Protein AF-A0A662D5Y1-F1 (afdb_monomer)

Solvent-accessible surface area (backbone atoms only — not comparable to full-atom values): 6352 Å² total; per-residue (Å²): 129,64,61,66,59,51,52,53,48,53,53,53,58,70,27,68,71,43,40,52,49,43,32,71,76,69,68,48,88,68,92,54,72,69,54,53,72,33,71,68,46,38,68,77,40,58,65,35,60,58,47,48,63,50,59,76,68,60,78,80,75,78,94,50,98,58,39,68,62,47,49,51,47,49,51,54,27,52,48,35,29,74,72,63,78,30,54,65,67,55,22,51,52,53,33,52,52,52,46,52,47,55,51,27,66,75,73,73,104

Mean predicted aligned error: 4.62 Å

Radius of gyration: 20.68 Å; Cα contacts (8 Å, |Δi|>4): 64; chains: 1; bounding box: 42×42×47 Å

Foldseek 3Di:
DCVVVVVVVVCVCLDPVNQLVCCQPPVDDHPDLVLLVDPVSCVRPVCSVVVSVVVVPDDDDPPDPCSVVLVVLLVVLVVCCVVVVDPPVRSVVVSVVVSVVVVCVVVVD

pLDDT: mean 94.1, std 4.85, range [62.38, 98.38]

Sequence (109 aa):
EKIPAAVKFARYHASYKIQKLSVKIAGRDASMRAIYYDPEVLKWNPHFAWLRDVLEHTRWRPATPIWPELSDIMAKYLHKAMIKELTPEEANKEMAKEARRAVKEYWGE

Nearest PDB structures (foldseek):
  1eu8-assembly1_A  TM=9.205E-01  e=9.545E-04  Thermococcus litoralis
  6dtq-assembly4_D  TM=8.923E-01  e=2.972E-03  Thermotoga maritima MSB8
  7nbz-assembly2_B  TM=8.883E-01  e=4.178E-03  Agrobacterium tumefaciens
  7ofy-assembly1_A  TM=8.924E-01  e=3.730E-03  Agrobacterium tumefaciens
  8s5b-assembly1_A  TM=9.008E-01  e=5.244E-03  Agrobacterium tumefaciens

Secondary structure (DSSP, 8-state):
--HHHHHHHHHHHTSHHHHHHHHHHH----SSGGGGG-HHHHHH-TTHHHHHHHHHH-------TTHHHHHHHHHHHHHHHHTTSS-HHHHHHHHHHHHHHHHHHHHT-

Organism: Aerophobetes bacterium (NCBI:txid2030807)

Structure (mmCIF, N/CA/C/O backbone):
data_AF-A0A662D5Y1-F1
#
_entry.id   AF-A0A662D5Y1-F1
#
loop_
_atom_site.group_PDB
_atom_site.id
_atom_site.type_symbol
_atom_site.label_atom_id
_atom_site.label_alt_id
_atom_site.label_comp_id
_atom_site.label_asym_id
_atom_site.label_entity_id
_atom_site.label_seq_id
_atom_site.pdbx_PDB_ins_code
_atom_site.Cartn_x
_atom_site.Cartn_y
_atom_site.Cartn_z
_atom_site.occupancy
_atom_site.B_iso_or_equiv
_atom_site.auth_seq_id
_atom_site.auth_comp_id
_atom_site.auth_asym_id
_atom_site.auth_atom_id
_atom_site.pdbx_PDB_model_num
ATOM 1 N N . GLU A 1 1 ? 21.046 20.853 -6.449 1.00 79.00 1 GLU A N 1
ATOM 2 C CA . GLU A 1 1 ? 21.921 20.315 -7.523 1.00 79.00 1 GLU A CA 1
ATOM 3 C C . GLU A 1 1 ? 21.612 18.877 -7.956 1.00 79.00 1 GLU A C 1
ATOM 5 O O . GLU A 1 1 ? 21.560 18.632 -9.150 1.00 79.00 1 GLU A O 1
ATOM 10 N N . LYS A 1 2 ? 21.342 17.915 -7.055 1.00 94.88 2 LYS A N 1
ATOM 11 C CA . LYS A 1 2 ? 21.116 16.500 -7.447 1.00 94.88 2 LYS A CA 1
ATOM 12 C C . LYS A 1 2 ? 19.727 16.166 -8.019 1.00 94.88 2 LYS A C 1
ATOM 14 O O . LYS A 1 2 ? 19.502 15.031 -8.433 1.00 94.88 2 LYS A O 1
ATOM 19 N N . ILE A 1 3 ? 18.805 17.128 -8.063 1.00 96.00 3 ILE A N 1
ATOM 20 C CA . ILE A 1 3 ? 17.418 16.916 -8.513 1.00 96.00 3 ILE A CA 1
ATOM 21 C C . ILE A 1 3 ? 17.351 16.304 -9.930 1.00 96.00 3 ILE A C 1
ATOM 23 O O . ILE A 1 3 ? 16.664 15.295 -10.088 1.00 96.00 3 ILE A O 1
ATOM 27 N N . PRO A 1 4 ? 18.099 16.786 -10.947 1.00 96.75 4 PRO A N 1
ATOM 28 C CA . PRO A 1 4 ? 18.050 16.192 -12.287 1.00 96.75 4 PRO A CA 1
ATOM 29 C C . PRO A 1 4 ? 18.529 14.733 -12.324 1.00 96.75 4 PRO A C 1
ATOM 31 O O . PRO A 1 4 ? 17.934 13.894 -13.002 1.00 96.75 4 PRO A O 1
ATOM 34 N N . ALA A 1 5 ? 19.574 14.404 -11.558 1.00 97.25 5 ALA A N 1
ATOM 35 C CA . ALA A 1 5 ? 20.082 13.039 -11.450 1.00 97.25 5 ALA A CA 1
ATOM 36 C C . ALA A 1 5 ? 19.073 12.114 -10.749 1.00 97.25 5 ALA A C 1
ATOM 38 O O . ALA A 1 5 ? 18.837 11.000 -11.216 1.00 97.25 5 ALA A O 1
ATOM 39 N N . ALA A 1 6 ? 18.423 12.593 -9.684 1.00 97.50 6 ALA A N 1
ATOM 40 C CA . ALA A 1 6 ? 17.369 11.859 -8.989 1.00 97.50 6 ALA A CA 1
ATOM 41 C C . ALA A 1 6 ? 16.168 11.576 -9.908 1.00 97.50 6 ALA A C 1
ATOM 43 O O . ALA A 1 6 ? 15.678 10.450 -9.954 1.00 97.50 6 ALA A O 1
ATOM 44 N N . VAL A 1 7 ? 15.743 12.556 -10.712 1.00 97.44 7 VAL A N 1
ATOM 45 C CA . VAL A 1 7 ? 14.666 12.381 -11.703 1.00 97.44 7 VAL A CA 1
ATOM 46 C C . VAL A 1 7 ? 15.059 11.355 -12.768 1.00 97.44 7 VAL A C 1
ATOM 48 O O . VAL A 1 7 ? 14.260 10.480 -13.108 1.00 97.44 7 VAL A O 1
ATOM 51 N N . LYS A 1 8 ? 16.295 11.418 -13.281 1.00 97.19 8 LYS A N 1
ATOM 52 C CA . LYS A 1 8 ? 16.808 10.435 -14.249 1.00 97.19 8 LYS A CA 1
ATOM 53 C C . LYS A 1 8 ? 16.802 9.023 -13.661 1.00 97.19 8 LYS A C 1
ATOM 55 O O . LYS A 1 8 ? 16.367 8.087 -14.330 1.00 97.19 8 LYS A O 1
ATOM 60 N N . PHE A 1 9 ? 17.234 8.879 -12.410 1.00 96.38 9 PHE A N 1
ATOM 61 C CA . PHE A 1 9 ? 17.216 7.603 -11.704 1.00 96.38 9 PHE A CA 1
ATOM 62 C C . PHE A 1 9 ? 15.789 7.080 -11.492 1.00 96.38 9 PHE A C 1
ATOM 64 O O . PHE A 1 9 ? 15.517 5.926 -11.812 1.00 96.38 9 PHE A O 1
ATOM 71 N N . ALA A 1 10 ? 14.856 7.926 -11.046 1.00 95.62 10 ALA A N 1
ATOM 72 C CA . ALA A 1 10 ? 13.458 7.541 -10.857 1.00 95.62 10 ALA A CA 1
ATOM 73 C C . ALA A 1 10 ? 12.818 7.042 -12.165 1.00 95.62 10 ALA A C 1
ATOM 75 O O . ALA A 1 10 ? 12.153 6.008 -12.176 1.00 95.62 10 ALA A O 1
ATOM 76 N N . ARG A 1 11 ? 13.082 7.720 -13.292 1.00 95.50 11 ARG A N 1
ATOM 77 C CA . ARG A 1 11 ? 12.620 7.284 -14.623 1.00 95.50 11 ARG A CA 1
ATOM 78 C C . ARG A 1 11 ? 13.224 5.947 -15.040 1.00 95.50 11 ARG A C 1
ATOM 80 O O . ARG A 1 11 ? 12.514 5.100 -15.572 1.00 95.50 11 ARG A O 1
ATOM 87 N N . TYR A 1 12 ? 14.519 5.752 -14.796 1.00 95.56 12 TYR A N 1
ATOM 88 C CA . TYR A 1 12 ? 15.186 4.483 -15.075 1.00 95.56 12 TYR A CA 1
ATOM 89 C C . TYR A 1 12 ? 14.581 3.342 -14.248 1.00 95.56 12 TYR A C 1
ATOM 91 O O . TYR A 1 12 ? 14.224 2.303 -14.803 1.00 95.56 12 TYR A O 1
ATOM 99 N N . HIS A 1 13 ? 14.392 3.560 -12.947 1.00 92.62 13 HIS A N 1
ATOM 100 C CA . HIS A 1 13 ? 13.808 2.576 -12.040 1.00 92.62 13 HIS A CA 1
ATOM 101 C C . HIS A 1 13 ? 12.353 2.236 -12.404 1.00 92.62 13 HIS A C 1
ATOM 103 O O . HIS A 1 13 ? 11.953 1.077 -12.354 1.00 92.62 13 HIS A O 1
ATOM 109 N N . ALA A 1 14 ? 11.573 3.228 -12.841 1.00 93.06 14 ALA A N 1
ATOM 110 C CA . ALA A 1 14 ? 10.197 3.037 -13.290 1.00 93.06 14 ALA A CA 1
ATOM 111 C C . ALA A 1 14 ? 10.073 2.444 -14.708 1.00 93.06 14 ALA A C 1
ATOM 113 O O . ALA A 1 14 ? 8.954 2.187 -15.154 1.00 93.06 14 ALA A O 1
ATOM 114 N N . SER A 1 15 ? 11.176 2.227 -15.432 1.00 95.44 15 SER A N 1
ATOM 115 C CA . SER A 1 15 ? 11.138 1.688 -16.795 1.00 95.44 15 SER A CA 1
ATOM 116 C C . SER A 1 15 ? 10.651 0.236 -16.836 1.00 95.44 15 SER A C 1
ATOM 118 O O . SER A 1 15 ? 10.900 -0.544 -15.917 1.00 95.44 15 SER A O 1
ATOM 120 N N . TYR A 1 16 ? 10.019 -0.153 -17.947 1.00 95.88 16 TYR A N 1
ATOM 121 C CA . TYR A 1 16 ? 9.513 -1.514 -18.162 1.00 95.88 16 TYR A CA 1
ATOM 122 C C . TYR A 1 16 ? 10.569 -2.589 -17.888 1.00 95.88 16 TYR A C 1
ATOM 124 O O . TYR A 1 16 ? 10.329 -3.542 -17.152 1.00 95.88 16 TYR A O 1
ATOM 132 N N . LYS A 1 17 ? 11.773 -2.399 -18.444 1.00 95.31 17 LYS A N 1
ATOM 133 C CA . LYS A 1 17 ? 12.895 -3.334 -18.305 1.00 95.31 17 LYS A CA 1
ATOM 134 C C . LYS A 1 17 ? 13.251 -3.574 -16.839 1.00 95.31 17 LYS A C 1
ATOM 136 O O . LYS A 1 17 ? 13.482 -4.715 -16.449 1.00 95.31 17 LYS A O 1
ATOM 141 N N . ILE A 1 18 ? 13.303 -2.508 -16.041 1.00 95.19 18 ILE A N 1
ATOM 142 C CA . ILE A 1 18 ? 13.698 -2.596 -14.635 1.00 95.19 18 ILE A CA 1
ATOM 143 C C . ILE A 1 18 ? 12.565 -3.140 -13.774 1.00 95.19 18 ILE A C 1
ATOM 145 O O . ILE A 1 18 ? 12.824 -3.998 -12.933 1.00 95.19 18 ILE A O 1
ATOM 149 N N . GLN A 1 19 ? 11.315 -2.755 -14.035 1.00 94.00 19 GLN A N 1
ATOM 150 C CA . GLN A 1 19 ? 10.174 -3.358 -13.348 1.00 94.00 19 GLN A CA 1
ATOM 151 C C . GLN A 1 19 ? 10.083 -4.865 -13.629 1.00 94.00 19 GLN A C 1
ATOM 153 O O . GLN A 1 19 ? 10.008 -5.648 -12.687 1.00 94.00 19 GLN A O 1
ATOM 158 N N . LYS A 1 20 ? 10.209 -5.295 -14.892 1.00 94.81 20 LYS A N 1
ATOM 159 C CA . LYS A 1 20 ? 10.231 -6.720 -15.269 1.00 94.81 20 LYS A CA 1
ATOM 160 C C . LYS A 1 20 ? 11.364 -7.484 -14.582 1.00 94.81 20 LYS A C 1
ATOM 162 O O . LYS A 1 20 ? 11.157 -8.590 -14.087 1.00 94.81 20 LYS A O 1
ATOM 167 N N . LEU A 1 21 ? 12.558 -6.891 -14.528 1.00 94.06 21 LEU A N 1
ATOM 168 C CA . LEU A 1 21 ? 13.703 -7.479 -13.835 1.00 94.06 21 LEU A CA 1
ATOM 169 C C . LEU A 1 21 ? 13.451 -7.612 -12.326 1.00 94.06 21 LEU A C 1
ATOM 171 O O . LEU A 1 21 ? 13.766 -8.649 -11.749 1.00 94.06 21 LEU A O 1
ATOM 175 N N . SER A 1 22 ? 12.851 -6.597 -11.701 1.00 91.88 22 SER A N 1
ATOM 176 C CA . SER A 1 22 ? 12.473 -6.621 -10.283 1.00 91.88 22 SER A CA 1
ATOM 177 C C . SER A 1 22 ? 11.476 -7.744 -9.988 1.00 91.88 22 SER A C 1
ATOM 179 O O . SER A 1 22 ? 11.687 -8.515 -9.054 1.00 91.8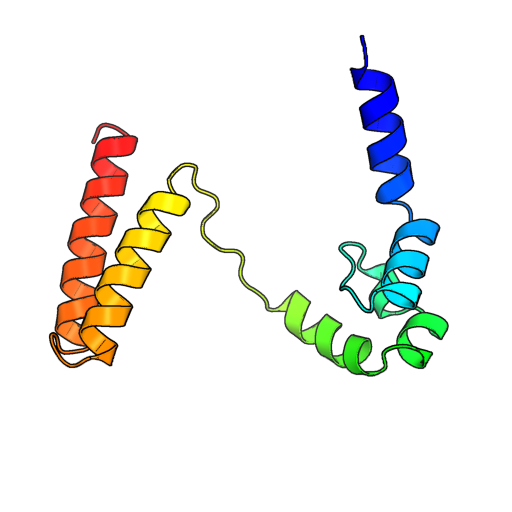8 22 SER A O 1
ATOM 181 N N . VAL A 1 23 ? 10.450 -7.910 -10.831 1.00 93.88 23 VAL A N 1
ATOM 182 C CA . VAL A 1 23 ? 9.484 -9.016 -10.718 1.00 93.88 23 VAL A CA 1
ATOM 183 C C . VAL A 1 23 ? 10.176 -10.375 -10.829 1.00 93.88 23 VAL A C 1
ATOM 185 O O . VAL A 1 23 ? 9.885 -11.283 -10.055 1.00 93.88 23 VAL A O 1
ATOM 188 N N . LYS A 1 24 ? 11.133 -10.517 -11.753 1.00 93.06 24 LYS A N 1
ATOM 189 C CA . LYS A 1 24 ? 11.893 -11.762 -11.931 1.00 93.06 24 LYS A CA 1
ATOM 190 C C . LYS A 1 24 ? 12.735 -12.128 -10.708 1.00 93.06 24 LYS A C 1
ATOM 192 O O . LYS A 1 24 ? 12.798 -13.295 -10.347 1.00 93.06 24 LYS A O 1
ATOM 197 N N . ILE A 1 25 ? 13.438 -11.152 -10.132 1.00 92.94 25 ILE A N 1
ATOM 198 C CA . ILE A 1 25 ? 14.423 -11.394 -9.066 1.00 92.94 25 ILE A CA 1
ATOM 199 C C . ILE A 1 25 ? 13.753 -11.455 -7.693 1.00 92.94 25 ILE A C 1
ATOM 201 O O . ILE A 1 25 ? 14.103 -12.301 -6.878 1.00 92.94 25 ILE A O 1
ATOM 205 N N . ALA A 1 26 ? 12.825 -10.539 -7.422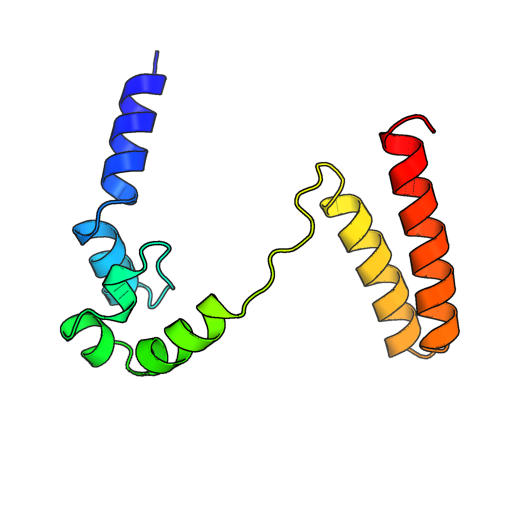 1.00 88.44 26 ALA A N 1
ATOM 206 C CA . ALA A 1 26 ? 12.251 -10.345 -6.095 1.00 88.44 26 ALA A CA 1
ATOM 207 C C . ALA A 1 26 ? 10.816 -10.872 -5.962 1.00 88.44 26 ALA A C 1
ATOM 209 O O . ALA A 1 26 ? 10.288 -10.865 -4.854 1.00 88.44 26 ALA A O 1
ATOM 210 N N . GLY A 1 27 ? 10.156 -11.251 -7.065 1.00 82.50 27 GLY A N 1
ATOM 211 C CA . GLY A 1 27 ? 8.743 -11.652 -7.054 1.00 82.50 27 GLY A CA 1
ATOM 212 C C . GLY A 1 27 ? 7.783 -10.534 -6.635 1.00 82.50 27 GLY A C 1
ATOM 213 O O . GLY A 1 27 ? 6.626 -10.804 -6.333 1.00 82.50 27 GLY A O 1
ATOM 214 N N . ARG A 1 28 ? 8.259 -9.282 -6.574 1.00 81.00 28 ARG A N 1
ATOM 215 C CA . ARG A 1 28 ? 7.446 -8.126 -6.180 1.00 81.00 28 ARG A CA 1
ATOM 216 C C . ARG A 1 28 ? 6.464 -7.761 -7.279 1.00 81.00 28 ARG A C 1
ATOM 218 O O . ARG A 1 28 ? 6.756 -7.932 -8.462 1.00 81.00 28 ARG A O 1
ATOM 225 N N . ASP A 1 29 ? 5.335 -7.211 -6.864 1.00 85.38 29 ASP A N 1
ATOM 226 C CA . ASP A 1 29 ? 4.368 -6.584 -7.744 1.00 85.38 29 ASP A CA 1
ATOM 227 C C . ASP A 1 29 ? 4.984 -5.385 -8.488 1.00 85.38 29 ASP A C 1
ATOM 229 O O . ASP A 1 29 ? 6.020 -4.822 -8.115 1.00 85.38 29 A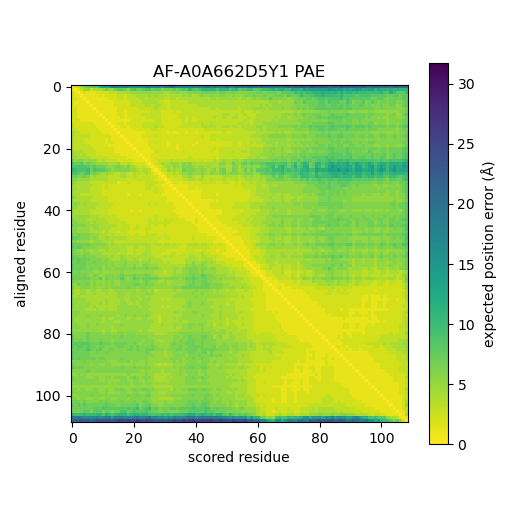SP A O 1
ATOM 233 N N . ALA A 1 30 ? 4.363 -5.025 -9.607 1.00 90.12 30 ALA A N 1
ATOM 234 C CA . ALA A 1 30 ? 4.788 -3.918 -10.451 1.00 90.12 30 ALA A CA 1
ATOM 235 C C . ALA A 1 30 ? 3.725 -2.820 -10.466 1.00 90.12 30 ALA A C 1
ATOM 237 O O . ALA A 1 30 ? 2.526 -3.095 -10.496 1.00 90.12 30 ALA A O 1
ATOM 238 N N . SER A 1 31 ? 4.155 -1.562 -10.522 1.00 89.12 31 SER A N 1
ATOM 239 C CA . SER A 1 31 ? 3.230 -0.440 -10.709 1.00 89.12 31 SER A CA 1
ATOM 240 C C . SER A 1 31 ? 2.768 -0.317 -12.163 1.00 89.12 31 SER A C 1
ATOM 242 O O . SER A 1 31 ? 1.715 0.252 -12.443 1.00 89.12 31 SER A O 1
ATOM 244 N N . MET A 1 32 ? 3.539 -0.853 -13.113 1.00 92.19 32 MET A N 1
ATOM 245 C CA . MET A 1 32 ? 3.218 -0.786 -14.534 1.00 92.19 32 MET A CA 1
ATOM 246 C C . MET A 1 32 ? 2.290 -1.926 -14.967 1.00 92.19 32 MET A C 1
ATOM 248 O O . MET A 1 32 ? 2.691 -3.087 -15.004 1.00 92.19 32 MET A O 1
ATOM 252 N N . ARG A 1 33 ? 1.075 -1.574 -15.408 1.00 92.12 33 ARG A N 1
ATOM 253 C CA . ARG A 1 33 ? 0.031 -2.526 -15.840 1.00 92.12 33 ARG A CA 1
ATOM 254 C C . ARG A 1 33 ? 0.506 -3.539 -16.887 1.00 92.12 33 ARG A C 1
ATOM 256 O O . ARG A 1 33 ? 0.139 -4.704 -16.807 1.00 92.12 33 ARG A O 1
ATOM 263 N N . ALA A 1 34 ? 1.344 -3.118 -17.836 1.00 93.88 34 ALA A N 1
ATOM 264 C CA . ALA A 1 34 ? 1.840 -3.978 -18.914 1.00 93.88 34 ALA A CA 1
ATOM 265 C C . ALA A 1 34 ? 2.613 -5.216 -1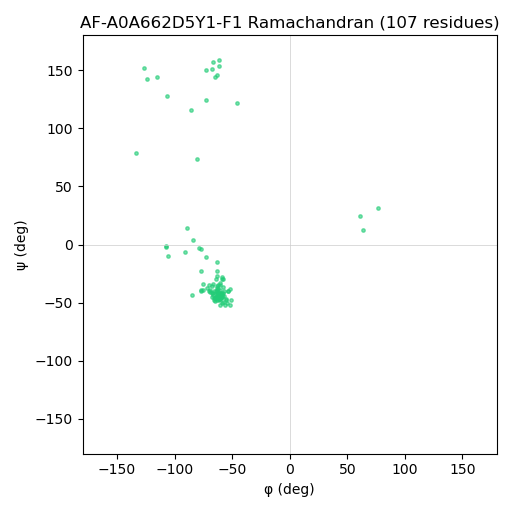8.411 1.00 93.88 34 ALA A C 1
ATOM 267 O O . ALA A 1 34 ? 2.589 -6.250 -19.069 1.00 93.88 34 ALA A O 1
ATOM 268 N N . ILE A 1 35 ? 3.244 -5.141 -17.232 1.00 94.69 35 ILE A N 1
ATOM 269 C CA . ILE A 1 35 ? 4.013 -6.248 -16.642 1.00 94.69 35 ILE A CA 1
ATOM 270 C C . ILE A 1 35 ? 3.129 -7.466 -16.354 1.00 94.69 35 ILE A C 1
ATOM 272 O O . ILE A 1 35 ? 3.566 -8.595 -16.549 1.00 94.69 35 ILE A O 1
ATOM 276 N N . TYR A 1 36 ? 1.873 -7.250 -15.962 1.00 93.94 36 TYR A N 1
ATOM 277 C CA . TYR A 1 36 ? 0.931 -8.328 -15.646 1.00 93.94 36 TYR A CA 1
ATOM 278 C C . TYR A 1 36 ? 0.423 -9.089 -16.878 1.00 93.94 36 TYR A C 1
ATOM 280 O O . TYR A 1 36 ? -0.213 -10.128 -16.734 1.00 93.94 36 TYR A O 1
ATOM 288 N N . TYR A 1 37 ? 0.695 -8.583 -18.083 1.00 94.31 37 TYR A N 1
ATOM 289 C CA . TYR A 1 37 ? 0.337 -9.223 -19.350 1.00 94.31 37 TYR A CA 1
ATOM 290 C C . TYR A 1 37 ? 1.557 -9.811 -20.072 1.00 94.31 37 TYR A C 1
ATOM 292 O O . TYR A 1 37 ? 1.408 -10.409 -21.136 1.00 94.31 37 TYR A O 1
ATOM 300 N N . ASP A 1 38 ? 2.766 -9.641 -19.526 1.00 95.19 38 ASP A N 1
ATOM 301 C CA . ASP A 1 38 ? 3.988 -10.131 -20.156 1.00 95.19 38 ASP A CA 1
ATOM 302 C C . ASP A 1 38 ? 4.081 -11.668 -20.039 1.00 95.19 38 ASP A C 1
ATOM 304 O O . ASP A 1 38 ? 4.056 -12.200 -18.924 1.00 95.19 38 ASP A O 1
ATOM 308 N N . PRO A 1 39 ? 4.231 -12.406 -21.156 1.00 95.88 39 PRO A N 1
ATOM 309 C CA . PRO A 1 39 ? 4.266 -13.868 -21.131 1.00 95.88 39 PRO A CA 1
ATOM 310 C C . PRO A 1 39 ? 5.410 -14.459 -20.300 1.00 95.88 39 PRO A C 1
ATOM 312 O O . PRO A 1 39 ? 5.244 -15.511 -19.684 1.00 95.88 39 PRO A O 1
ATOM 315 N N . GLU A 1 40 ? 6.576 -13.803 -20.254 1.00 95.25 40 GLU A N 1
ATOM 316 C CA . GLU A 1 40 ? 7.690 -14.276 -19.427 1.00 95.25 40 GLU A CA 1
ATOM 317 C C . GLU A 1 40 ? 7.400 -14.046 -17.943 1.00 95.25 40 GLU A C 1
ATOM 319 O O . GLU A 1 40 ? 7.706 -14.9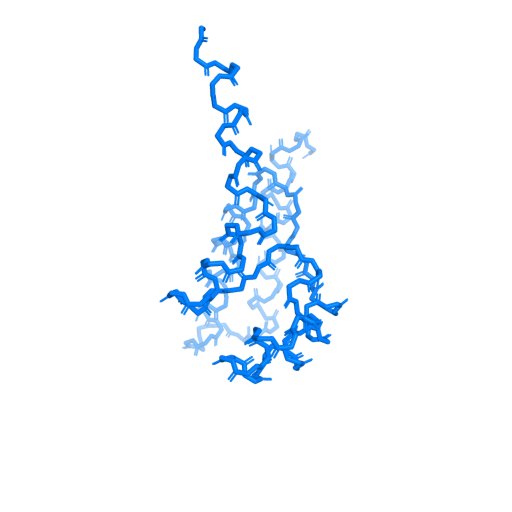05 -17.119 1.00 95.25 40 GLU A O 1
ATOM 324 N N . VAL A 1 41 ? 6.763 -12.921 -17.604 1.00 94.56 41 VAL A N 1
ATOM 325 C CA . VAL A 1 41 ? 6.344 -12.630 -16.225 1.00 94.56 41 VAL A CA 1
ATOM 326 C C . VAL A 1 41 ? 5.312 -13.641 -15.750 1.00 94.56 41 VAL A C 1
ATOM 328 O O . VAL A 1 41 ? 5.472 -14.183 -14.661 1.00 94.56 41 VAL A O 1
ATOM 331 N N . LEU A 1 42 ? 4.310 -13.956 -16.570 1.00 94.31 42 LEU A N 1
ATOM 332 C CA . LEU A 1 42 ? 3.308 -14.975 -16.250 1.00 94.31 42 LEU A CA 1
ATOM 333 C C . LEU A 1 42 ? 3.918 -16.378 -16.139 1.00 94.31 42 LEU A C 1
ATOM 335 O O . LEU A 1 42 ? 3.448 -17.191 -15.348 1.00 94.31 42 LEU A O 1
ATOM 339 N N . LYS A 1 43 ? 4.999 -16.661 -16.875 1.00 95.06 43 LYS A N 1
ATOM 340 C CA . LYS A 1 43 ? 5.754 -17.911 -16.729 1.00 95.06 43 LYS A CA 1
ATOM 341 C C . LYS A 1 43 ? 6.514 -17.980 -15.401 1.00 95.06 43 LYS A C 1
ATOM 343 O O . LYS A 1 43 ? 6.567 -19.047 -14.799 1.00 95.06 43 LYS A O 1
ATOM 348 N N . TRP A 1 44 ? 7.126 -16.879 -14.958 1.00 94.38 44 TRP A N 1
ATOM 349 C CA . TRP A 1 44 ? 7.859 -16.830 -13.683 1.00 94.38 44 TRP A CA 1
ATOM 350 C C . TRP A 1 44 ? 6.920 -16.769 -12.477 1.00 94.38 44 TRP A C 1
ATOM 352 O O . TRP A 1 44 ? 7.177 -17.412 -11.466 1.00 94.38 44 TRP A O 1
ATOM 362 N N . ASN A 1 45 ? 5.826 -16.019 -12.600 1.00 92.50 45 ASN A N 1
ATOM 363 C CA . ASN A 1 45 ? 4.867 -15.738 -11.541 1.00 92.50 45 ASN A CA 1
ATOM 364 C C . ASN A 1 45 ? 3.426 -15.925 -12.056 1.00 92.50 45 ASN A C 1
ATOM 366 O O . ASN A 1 45 ? 2.738 -14.940 -12.326 1.00 92.50 45 ASN A O 1
ATOM 370 N N . PRO A 1 46 ? 2.916 -17.167 -12.162 1.00 93.12 46 PRO A N 1
ATOM 371 C CA . PRO A 1 46 ? 1.582 -17.433 -12.720 1.00 93.12 46 PRO A CA 1
ATOM 372 C C . PRO A 1 46 ? 0.435 -16.715 -11.996 1.00 93.12 46 PRO A C 1
ATOM 374 O O . PRO A 1 46 ? -0.563 -16.339 -12.609 1.00 93.12 46 PRO A O 1
ATOM 377 N N . HIS A 1 47 ? 0.596 -16.458 -10.694 1.00 92.44 47 HIS A N 1
ATOM 378 C CA . HIS A 1 47 ? -0.377 -15.731 -9.879 1.00 92.44 47 HIS A CA 1
ATOM 379 C C . HIS A 1 47 ? -0.587 -14.273 -10.324 1.00 92.44 47 HIS A C 1
ATOM 381 O O . HIS A 1 47 ? -1.592 -13.672 -9.951 1.00 92.44 47 HIS A O 1
ATOM 387 N N . PHE A 1 48 ? 0.299 -13.704 -11.154 1.00 93.62 48 PHE A N 1
ATOM 388 C CA . PHE A 1 48 ? 0.138 -12.349 -11.690 1.00 93.62 48 PHE A CA 1
ATOM 389 C C . PHE A 1 48 ? -1.106 -12.206 -12.574 1.00 93.62 48 PHE A C 1
ATOM 391 O O . PHE A 1 48 ? -1.676 -11.118 -12.631 1.00 93.62 48 PHE A O 1
ATOM 398 N N . ALA A 1 49 ? -1.563 -13.296 -13.203 1.00 92.12 49 ALA A N 1
ATOM 399 C CA . ALA A 1 49 ? -2.807 -13.299 -13.968 1.00 92.12 49 ALA A CA 1
ATOM 400 C C . ALA A 1 49 ? -4.016 -12.961 -13.082 1.00 92.12 49 ALA A C 1
ATOM 402 O O . ALA A 1 49 ? -4.844 -12.141 -13.463 1.00 92.12 49 ALA A O 1
ATOM 403 N N . TRP A 1 50 ? -4.078 -13.547 -11.883 1.00 92.56 50 TRP A N 1
ATOM 404 C CA . TRP A 1 50 ? -5.127 -13.261 -10.902 1.00 92.56 50 TRP A CA 1
ATOM 405 C C . TRP A 1 50 ? -4.893 -11.930 -10.184 1.00 92.56 50 TRP A C 1
ATOM 407 O O . TRP A 1 50 ? -5.826 -11.155 -9.984 1.00 92.56 50 TRP A O 1
ATOM 417 N N . LEU A 1 51 ? -3.637 -11.630 -9.835 1.00 91.69 51 LEU A N 1
ATOM 418 C CA . LEU A 1 51 ? -3.272 -10.394 -9.145 1.00 91.69 51 LEU A CA 1
ATOM 419 C C . LEU A 1 51 ? -3.680 -9.154 -9.943 1.00 91.69 51 LEU A C 1
ATOM 421 O O . LEU A 1 51 ? -4.121 -8.174 -9.353 1.00 91.69 51 LEU A O 1
ATOM 425 N N . ARG A 1 52 ? -3.586 -9.200 -11.275 1.00 88.69 52 ARG A N 1
ATOM 426 C CA . ARG A 1 52 ? -4.098 -8.140 -12.146 1.00 88.69 52 ARG A CA 1
ATOM 427 C C . ARG A 1 52 ? -5.558 -7.805 -11.838 1.00 88.69 52 ARG A C 1
ATOM 429 O O . ARG A 1 52 ? -5.879 -6.641 -11.619 1.00 88.69 52 ARG A O 1
ATOM 436 N N . ASP A 1 53 ? -6.414 -8.820 -11.810 1.00 90.81 53 ASP A N 1
ATOM 437 C CA . ASP A 1 53 ? -7.851 -8.640 -11.617 1.00 90.81 53 ASP A CA 1
ATOM 438 C C . ASP A 1 53 ? -8.138 -8.135 -10.193 1.00 90.81 53 ASP A C 1
ATOM 440 O O . ASP A 1 53 ? -8.993 -7.273 -9.997 1.00 90.81 53 ASP A O 1
ATOM 444 N N . VAL A 1 54 ? -7.368 -8.591 -9.197 1.00 91.75 54 VAL A N 1
ATOM 445 C CA . VAL A 1 54 ? -7.433 -8.067 -7.823 1.00 91.75 54 VAL A CA 1
ATOM 446 C C . VAL A 1 54 ? -7.086 -6.583 -7.789 1.00 91.75 54 VAL A C 1
ATOM 448 O O . VAL A 1 54 ? -7.857 -5.791 -7.250 1.00 91.75 54 VAL A O 1
ATOM 451 N N . LEU A 1 55 ? -5.950 -6.196 -8.378 1.00 89.81 55 LEU A N 1
ATOM 452 C CA . LEU A 1 55 ? -5.442 -4.824 -8.354 1.00 89.81 55 LEU A CA 1
ATOM 453 C C . LEU A 1 55 ? -6.415 -3.832 -8.996 1.00 89.81 55 LEU A C 1
ATOM 455 O O . LEU A 1 55 ? -6.566 -2.726 -8.480 1.00 89.81 55 LEU A O 1
ATOM 459 N N . GLU A 1 56 ? -7.137 -4.235 -10.043 1.00 88.81 56 GLU A N 1
ATOM 460 C CA . GLU A 1 56 ? -8.170 -3.410 -10.687 1.00 88.81 56 GLU A CA 1
ATOM 461 C C . GLU A 1 56 ? -9.358 -3.078 -9.770 1.00 88.81 56 GLU A C 1
ATOM 463 O O . GLU A 1 56 ? -10.015 -2.055 -9.964 1.00 88.81 56 GLU A O 1
ATOM 468 N N . HIS A 1 57 ? -9.595 -3.888 -8.737 1.00 91.69 57 HIS A N 1
ATOM 469 C CA . HIS A 1 57 ? -10.678 -3.698 -7.769 1.00 91.69 57 HIS A CA 1
ATOM 470 C C . HIS A 1 57 ? -10.188 -3.227 -6.393 1.00 91.69 57 HIS A C 1
ATOM 472 O O . HIS A 1 57 ? -10.998 -3.000 -5.488 1.00 91.69 57 HIS A O 1
ATOM 478 N N . THR A 1 58 ? -8.873 -3.068 -6.206 1.00 91.19 58 THR A N 1
ATOM 479 C CA . THR A 1 58 ? -8.329 -2.572 -4.938 1.00 91.19 58 THR A CA 1
AT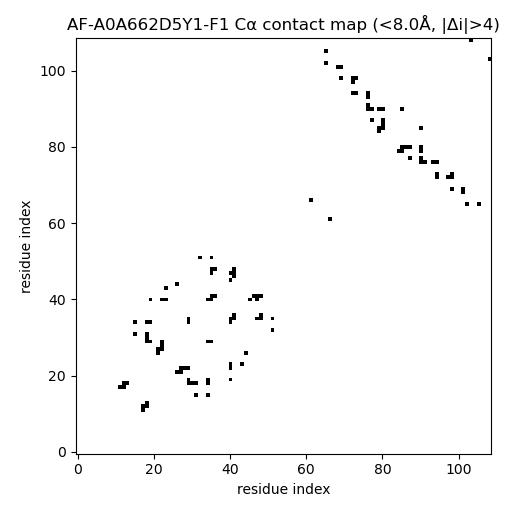OM 480 C C . THR A 1 58 ? -8.764 -1.135 -4.670 1.00 91.19 58 THR A C 1
ATOM 482 O O . THR A 1 58 ? -8.864 -0.299 -5.569 1.00 91.19 58 THR A O 1
ATOM 485 N N . ARG A 1 59 ? -9.005 -0.825 -3.394 1.00 92.31 59 ARG A N 1
ATOM 486 C CA . ARG A 1 59 ? -9.217 0.550 -2.945 1.00 92.31 59 ARG A CA 1
ATOM 487 C C . ARG A 1 59 ? -7.999 1.043 -2.193 1.00 92.31 59 ARG A C 1
ATOM 489 O O . ARG A 1 59 ? -7.543 0.417 -1.238 1.00 92.31 59 ARG A O 1
ATOM 496 N N . TRP A 1 60 ? -7.513 2.199 -2.619 1.00 89.31 60 TRP A N 1
ATOM 497 C CA . TRP A 1 60 ? -6.506 2.944 -1.885 1.00 89.31 60 TRP A CA 1
ATOM 498 C C . TRP A 1 60 ? -7.064 3.363 -0.528 1.00 89.31 60 TRP A C 1
ATOM 500 O O . TRP A 1 60 ? -8.250 3.673 -0.386 1.00 89.31 60 TRP A O 1
ATOM 510 N N . ARG A 1 61 ? -6.185 3.396 0.470 1.00 92.69 61 ARG A N 1
ATOM 511 C CA . ARG A 1 61 ? -6.483 4.053 1.743 1.00 92.69 61 ARG A CA 1
ATOM 512 C C . ARG A 1 61 ? -6.740 5.550 1.492 1.00 92.69 61 ARG A C 1
ATOM 514 O O . ARG A 1 61 ? -6.201 6.086 0.521 1.00 92.69 61 ARG A O 1
ATOM 521 N N . PRO A 1 62 ? -7.529 6.229 2.342 1.00 91.12 62 PRO A N 1
ATOM 522 C CA . PRO A 1 62 ? -7.717 7.674 2.276 1.00 91.12 62 PRO A CA 1
ATOM 523 C C . PRO A 1 62 ? -6.394 8.432 2.104 1.00 91.12 62 PRO A C 1
ATOM 525 O O . PRO A 1 62 ? -5.489 8.323 2.931 1.00 91.12 62 PRO A O 1
ATOM 528 N N . ALA A 1 63 ? -6.284 9.208 1.025 1.00 92.00 63 ALA A N 1
ATOM 529 C CA . ALA A 1 63 ? -5.107 10.017 0.720 1.00 92.00 63 ALA A CA 1
ATOM 530 C C . ALA A 1 63 ? -5.134 11.317 1.539 1.00 92.00 63 ALA A C 1
ATOM 532 O O . ALA A 1 63 ? -5.442 12.386 1.019 1.00 92.00 63 ALA A O 1
ATOM 533 N N . THR A 1 64 ? -4.865 11.207 2.840 1.00 93.12 64 THR A N 1
ATOM 534 C CA . THR A 1 64 ? -4.879 12.328 3.788 1.00 93.12 64 THR A CA 1
ATOM 535 C C . THR A 1 64 ? -3.541 12.452 4.527 1.00 93.12 64 THR A C 1
ATOM 537 O O . THR A 1 64 ? -2.948 11.421 4.860 1.00 93.12 64 THR A O 1
ATOM 540 N N . PRO A 1 65 ? -3.049 13.677 4.812 1.00 94.75 65 PRO A N 1
ATOM 541 C CA . PRO A 1 65 ? -1.809 13.879 5.567 1.00 94.75 65 PRO A CA 1
ATOM 542 C C . PRO A 1 65 ? -1.832 13.250 6.965 1.00 94.75 65 PRO A C 1
ATOM 544 O O . PRO A 1 65 ? -0.798 12.805 7.451 1.00 94.75 65 PRO A O 1
ATOM 547 N N . ILE A 1 66 ? -3.017 13.158 7.577 1.00 96.06 66 ILE A N 1
ATOM 548 C CA . ILE A 1 66 ? -3.225 12.539 8.896 1.00 96.06 66 ILE A CA 1
ATOM 549 C C . ILE A 1 66 ? -3.522 11.040 8.822 1.00 96.06 66 ILE A C 1
ATOM 551 O O . ILE A 1 66 ? -3.973 10.448 9.797 1.00 96.06 66 ILE A O 1
ATOM 555 N N . TRP A 1 67 ? -3.293 10.389 7.674 1.00 95.44 67 TRP A N 1
ATOM 556 C CA . TRP A 1 67 ? -3.530 8.950 7.552 1.00 95.44 67 TRP A CA 1
ATOM 557 C C . TRP A 1 67 ? -2.800 8.120 8.624 1.00 95.44 67 TRP A C 1
ATOM 559 O O . TRP A 1 67 ? -3.425 7.191 9.134 1.00 95.44 67 TRP A O 1
ATOM 569 N N . PRO A 1 68 ? -1.540 8.425 9.012 1.00 95.19 68 PRO A N 1
ATOM 570 C CA . PRO A 1 68 ? -0.884 7.716 10.110 1.00 95.19 68 PRO A CA 1
ATOM 571 C C . PRO A 1 68 ? -1.691 7.763 11.414 1.00 95.19 68 PRO A C 1
ATOM 573 O O . PRO A 1 68 ? -1.975 6.717 11.987 1.00 95.19 68 PRO A O 1
ATOM 576 N N . GLU A 1 69 ? -2.163 8.946 11.812 1.00 96.44 69 GLU A N 1
ATOM 577 C CA . GLU A 1 69 ? -2.968 9.126 13.024 1.00 96.44 69 GLU A CA 1
ATOM 578 C C . GLU A 1 69 ? -4.315 8.396 12.931 1.00 96.44 69 GLU A C 1
ATOM 580 O O . GLU A 1 69 ? -4.705 7.666 13.841 1.00 96.44 69 GLU A O 1
ATOM 585 N N . LEU A 1 70 ? -5.009 8.513 11.794 1.00 97.06 70 LEU A N 1
ATOM 586 C CA . LEU A 1 70 ? -6.262 7.789 11.567 1.00 97.06 70 LEU A CA 1
ATOM 587 C C . LEU A 1 70 ? -6.062 6.269 11.618 1.00 97.06 70 LEU A C 1
ATOM 589 O O . LEU A 1 70 ? -6.900 5.556 12.170 1.00 97.06 70 LEU A O 1
ATOM 593 N N . SER A 1 71 ? -4.953 5.770 11.070 1.00 96.75 71 SER A N 1
ATOM 594 C CA . SER A 1 71 ? -4.595 4.352 11.101 1.00 96.75 71 SER A CA 1
ATOM 595 C C . SER A 1 71 ? -4.355 3.862 12.530 1.00 96.75 71 SER A C 1
ATOM 597 O O . SER A 1 71 ? -4.793 2.761 12.867 1.00 96.75 71 SER A O 1
ATOM 599 N N . ASP A 1 72 ? -3.713 4.667 13.375 1.00 97.88 72 ASP A N 1
ATOM 600 C CA . ASP A 1 72 ? -3.467 4.326 14.779 1.00 97.88 72 ASP A CA 1
ATOM 601 C C . ASP A 1 72 ? -4.774 4.280 15.582 1.00 97.88 72 ASP A C 1
ATOM 603 O O . ASP A 1 72 ? -5.012 3.329 16.334 1.00 97.88 72 ASP A O 1
ATOM 607 N N . ILE A 1 73 ? -5.675 5.243 15.354 1.00 98.06 73 ILE A N 1
ATOM 608 C CA . ILE A 1 73 ? -7.023 5.248 15.941 1.00 98.06 73 ILE A CA 1
ATOM 609 C C . ILE A 1 73 ? -7.770 3.970 15.537 1.00 98.06 73 ILE A C 1
ATOM 611 O O . ILE A 1 73 ? -8.300 3.259 16.394 1.00 98.06 73 ILE A O 1
ATOM 615 N N . MET A 1 74 ? -7.782 3.634 14.243 1.00 97.12 74 MET A N 1
ATOM 616 C CA . MET A 1 74 ? -8.434 2.420 13.746 1.00 97.12 74 MET A CA 1
ATOM 617 C C . MET A 1 74 ? -7.843 1.149 14.368 1.00 97.12 74 MET A C 1
ATOM 619 O O . MET A 1 74 ? -8.591 0.284 14.826 1.00 97.12 74 MET A O 1
ATOM 623 N N . ALA A 1 75 ? -6.513 1.041 14.429 1.00 97.56 75 ALA A N 1
ATOM 624 C CA . ALA A 1 75 ? -5.828 -0.112 15.005 1.00 97.56 75 ALA A CA 1
ATOM 625 C C . ALA A 1 75 ? -6.148 -0.285 16.498 1.00 97.56 75 ALA A C 1
ATOM 627 O O . ALA A 1 75 ? -6.422 -1.406 16.936 1.00 97.56 75 ALA A O 1
ATOM 628 N N . LYS A 1 76 ? -6.188 0.814 17.267 1.00 98.31 76 LYS A N 1
ATOM 629 C CA . LYS A 1 76 ? -6.542 0.813 18.696 1.00 98.31 76 LYS A CA 1
ATOM 630 C C . LYS A 1 76 ? -7.911 0.181 18.933 1.00 98.31 76 LYS A C 1
ATOM 632 O O . LYS A 1 76 ? -8.044 -0.723 19.756 1.00 98.31 76 LYS A O 1
ATOM 637 N N . TYR A 1 77 ? -8.933 0.647 18.220 1.00 98.38 77 TYR A N 1
ATOM 638 C CA . TYR A 1 77 ? -10.303 0.171 18.427 1.00 98.38 77 TYR A CA 1
ATOM 639 C C . TYR A 1 77 ? -10.547 -1.216 17.838 1.00 98.38 77 TYR A C 1
ATOM 641 O O . TYR A 1 77 ? -11.251 -2.016 18.456 1.00 98.38 77 TYR A O 1
ATOM 649 N N . LEU A 1 78 ? -9.902 -1.549 16.716 1.00 98.00 78 LEU A N 1
ATOM 650 C CA . LEU A 1 78 ? -9.899 -2.914 16.196 1.00 98.00 78 LEU A CA 1
ATOM 651 C C . LEU A 1 78 ? -9.319 -3.887 17.230 1.00 98.00 78 LEU A C 1
ATOM 653 O O . LEU A 1 78 ? -9.910 -4.934 17.483 1.00 98.00 78 LEU A O 1
ATOM 657 N N . HIS A 1 79 ? -8.204 -3.530 17.873 1.00 98.38 79 HIS A N 1
ATOM 658 C CA . HIS A 1 79 ? -7.608 -4.352 18.923 1.00 98.38 79 HIS A CA 1
ATOM 659 C C . HIS A 1 79 ? -8.555 -4.550 20.111 1.00 98.38 79 HIS A C 1
ATOM 661 O O . HIS A 1 79 ? -8.768 -5.690 20.518 1.00 98.38 79 HIS A O 1
ATOM 667 N N . LYS A 1 80 ? -9.189 -3.477 20.606 1.00 98.25 80 LYS A N 1
ATOM 668 C CA . LYS A 1 80 ? -10.180 -3.545 21.697 1.00 98.25 80 LYS A CA 1
ATOM 669 C C . LYS A 1 80 ? -11.354 -4.475 21.381 1.00 98.25 80 LYS A C 1
ATOM 671 O O . LYS A 1 80 ? -11.772 -5.237 22.250 1.00 98.25 80 LYS A O 1
ATOM 676 N N . ALA A 1 81 ? -11.842 -4.459 20.139 1.00 98.38 81 ALA A N 1
ATOM 677 C CA . ALA A 1 81 ? -12.872 -5.393 19.687 1.00 98.38 81 ALA A CA 1
ATOM 678 C C . ALA A 1 81 ? -12.360 -6.844 19.633 1.00 98.38 81 ALA A C 1
ATOM 680 O O . ALA A 1 81 ? -13.034 -7.759 20.102 1.00 98.38 81 ALA A O 1
ATOM 681 N N . MET A 1 82 ? -11.147 -7.067 19.109 1.00 98.06 82 MET A N 1
ATOM 682 C CA . MET A 1 82 ? -10.553 -8.409 19.003 1.00 98.06 82 MET A CA 1
ATOM 683 C C . MET A 1 82 ? -10.331 -9.070 20.368 1.00 98.06 82 MET A C 1
ATOM 685 O O . MET A 1 82 ? -10.561 -10.270 20.508 1.00 98.06 82 MET A O 1
ATOM 689 N N . ILE A 1 83 ? -9.919 -8.297 21.378 1.00 98.31 83 ILE A N 1
ATOM 690 C CA . ILE A 1 83 ? -9.731 -8.799 22.749 1.00 98.31 83 ILE A CA 1
ATOM 691 C C . ILE A 1 83 ? -11.028 -8.810 23.572 1.00 98.31 83 ILE A C 1
ATOM 693 O O . ILE A 1 83 ? -10.993 -9.163 24.748 1.00 98.31 83 ILE A O 1
ATOM 697 N N . LYS A 1 84 ? -12.167 -8.458 22.957 1.00 97.62 84 LYS A N 1
ATOM 698 C CA . LYS A 1 84 ? -13.502 -8.403 23.578 1.00 97.62 84 LYS A CA 1
ATOM 699 C C . LYS A 1 84 ? -13.617 -7.410 24.741 1.00 97.62 84 LYS A C 1
ATOM 701 O O . LYS A 1 84 ? -14.480 -7.571 25.596 1.00 97.62 84 LYS A O 1
ATOM 706 N N . GLU A 1 85 ? -12.764 -6.386 24.769 1.00 98.12 85 GLU A N 1
ATOM 707 C CA . GLU A 1 85 ? -12.907 -5.258 25.700 1.00 98.12 85 GLU A CA 1
ATOM 708 C C . GLU A 1 85 ? -14.119 -4.394 25.316 1.00 98.12 85 GLU A C 1
ATOM 710 O O . GLU A 1 85 ? -14.816 -3.880 26.184 1.00 98.12 85 GLU A O 1
ATOM 715 N N . LEU A 1 86 ? -14.378 -4.267 24.011 1.00 97.31 86 LEU A N 1
ATOM 716 C CA . LEU A 1 86 ? -15.551 -3.609 23.437 1.00 97.31 86 LEU A CA 1
ATOM 717 C C . LEU A 1 86 ? -16.252 -4.560 22.465 1.00 97.31 86 LEU A C 1
ATOM 719 O O . LEU A 1 86 ? -15.603 -5.389 21.822 1.00 97.31 86 LEU A O 1
ATOM 723 N N . THR A 1 87 ? -17.564 -4.409 22.297 1.00 98.25 87 THR A N 1
ATOM 724 C CA . THR A 1 87 ? -18.264 -5.017 21.154 1.00 98.25 87 THR A CA 1
ATOM 725 C C . THR A 1 87 ? -17.811 -4.372 19.834 1.00 98.25 87 THR A C 1
ATOM 727 O O . THR A 1 87 ? -17.330 -3.232 19.838 1.00 98.25 87 THR A O 1
ATOM 730 N N . PRO A 1 88 ? -17.952 -5.054 18.679 1.00 97.88 88 PRO A N 1
ATOM 731 C CA . PRO A 1 88 ? -17.659 -4.455 17.376 1.00 97.88 88 PRO A CA 1
ATOM 732 C C . PRO A 1 88 ? -18.399 -3.129 17.141 1.00 97.88 88 PRO A C 1
ATOM 734 O O . PRO A 1 88 ? -17.816 -2.174 16.623 1.00 97.88 88 PRO A O 1
ATOM 737 N N . GLU A 1 89 ? -19.659 -3.040 17.565 1.00 98.00 89 GLU A N 1
ATOM 738 C CA . GLU A 1 89 ? -20.490 -1.844 17.448 1.00 98.00 89 GLU A CA 1
ATOM 739 C C . GLU A 1 89 ? -19.959 -0.686 18.303 1.00 98.00 89 GLU A C 1
ATOM 741 O O . GLU A 1 89 ? -19.833 0.440 17.810 1.00 98.00 89 GLU A O 1
ATOM 746 N N . GLU A 1 90 ? -19.605 -0.949 19.565 1.00 98.12 90 GLU A N 1
ATOM 747 C CA . GLU A 1 90 ? -19.025 0.053 20.469 1.00 98.12 90 GLU A CA 1
ATOM 748 C C . GLU A 1 90 ? -17.657 0.526 19.977 1.00 98.12 90 GLU A C 1
ATOM 750 O O . GLU A 1 90 ? -17.410 1.732 19.900 1.00 98.12 90 GLU A O 1
ATOM 755 N N . ALA A 1 91 ? -16.788 -0.407 19.580 1.00 98.19 91 ALA A N 1
ATOM 756 C CA . ALA A 1 91 ? -15.472 -0.092 19.043 1.00 98.19 91 ALA A CA 1
ATOM 757 C C . ALA A 1 91 ? -15.578 0.790 17.795 1.00 98.19 91 ALA A C 1
ATOM 759 O O . ALA A 1 91 ? -14.880 1.798 17.698 1.00 98.19 91 ALA A O 1
ATOM 760 N N . ASN A 1 92 ? -16.486 0.469 16.870 1.00 97.88 92 ASN A N 1
ATOM 761 C CA . ASN A 1 92 ? -16.703 1.271 15.670 1.00 97.88 92 ASN A CA 1
ATOM 762 C C . ASN A 1 92 ? -17.256 2.669 15.998 1.00 97.88 92 ASN A C 1
ATOM 764 O O . ASN A 1 92 ? -16.830 3.663 15.405 1.00 97.88 92 ASN A O 1
ATOM 768 N N . LYS A 1 93 ? -18.181 2.774 16.961 1.00 98.25 93 LYS A N 1
ATOM 769 C CA . LYS A 1 93 ? -18.752 4.058 17.389 1.00 98.25 93 LYS A CA 1
ATOM 770 C C . LYS A 1 93 ? -17.689 4.974 18.000 1.00 98.25 93 LYS A C 1
ATOM 772 O O . LYS A 1 93 ? -17.604 6.143 17.612 1.00 98.25 93 LYS A O 1
ATOM 777 N N . GLU A 1 94 ? -16.874 4.449 18.912 1.00 98.25 94 GLU A N 1
ATOM 778 C CA . GLU A 1 94 ? -15.814 5.216 19.571 1.00 98.25 94 GLU A CA 1
ATOM 779 C C . GLU A 1 94 ? -14.666 5.547 18.607 1.00 98.25 94 GLU A C 1
ATOM 781 O O . GLU A 1 94 ? -14.222 6.695 18.562 1.00 98.25 94 GLU A O 1
ATOM 786 N N . MET A 1 95 ? -14.278 4.608 17.737 1.00 98.12 95 MET A N 1
ATOM 787 C CA . MET A 1 95 ? -13.335 4.857 16.641 1.00 98.12 95 MET A CA 1
ATOM 788 C C . MET A 1 95 ? -13.792 6.012 15.757 1.00 98.12 95 MET A C 1
ATOM 790 O O . MET A 1 95 ? -13.027 6.937 15.497 1.00 98.12 95 MET A O 1
ATOM 794 N N . ALA A 1 96 ? -15.049 5.992 15.310 1.00 97.56 96 ALA A N 1
ATOM 795 C CA . ALA A 1 96 ? -15.575 7.024 14.429 1.00 97.56 96 ALA A CA 1
ATOM 796 C C . ALA A 1 96 ? -15.663 8.391 15.126 1.00 97.56 96 ALA A C 1
ATOM 798 O O . ALA A 1 96 ? -15.484 9.425 14.484 1.00 97.56 96 ALA A O 1
ATOM 799 N N . LYS A 1 97 ? -15.944 8.421 16.433 1.00 98.06 97 LYS A N 1
ATOM 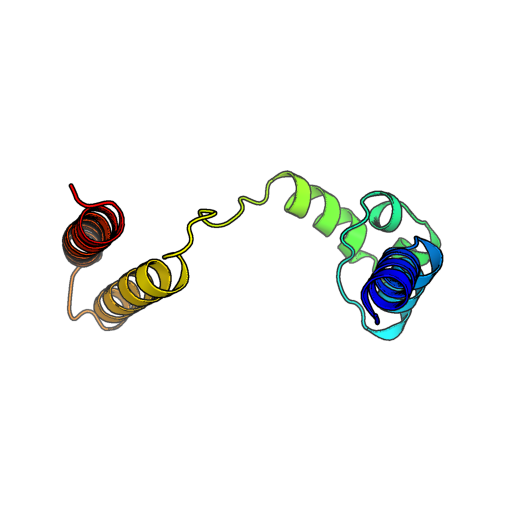800 C CA . LYS A 1 97 ? -15.930 9.647 17.242 1.00 98.06 97 LYS A CA 1
ATOM 801 C C . LYS A 1 97 ? -14.521 10.238 17.334 1.00 98.06 97 LYS A C 1
ATOM 803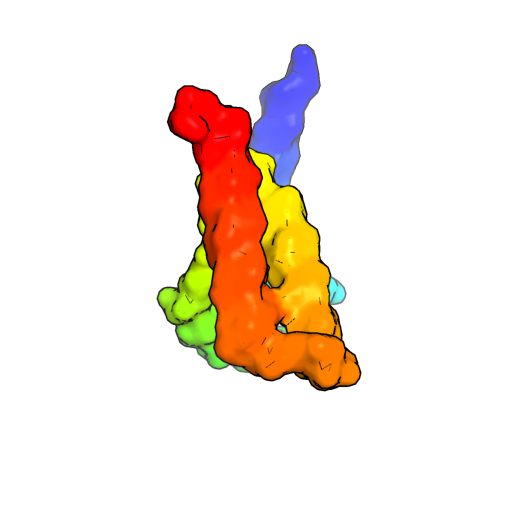 O O . LYS A 1 97 ? -14.359 11.427 17.072 1.00 98.06 97 LYS A O 1
ATOM 808 N N . GLU A 1 98 ? -13.523 9.420 17.661 1.00 98.06 98 GLU A N 1
ATOM 809 C CA . GLU A 1 98 ? -12.129 9.860 17.788 1.00 98.06 98 GLU A CA 1
ATOM 810 C C . GLU A 1 98 ? -11.531 10.275 16.440 1.00 98.06 98 GLU A C 1
ATOM 812 O O . GLU A 1 98 ? -10.966 11.361 16.338 1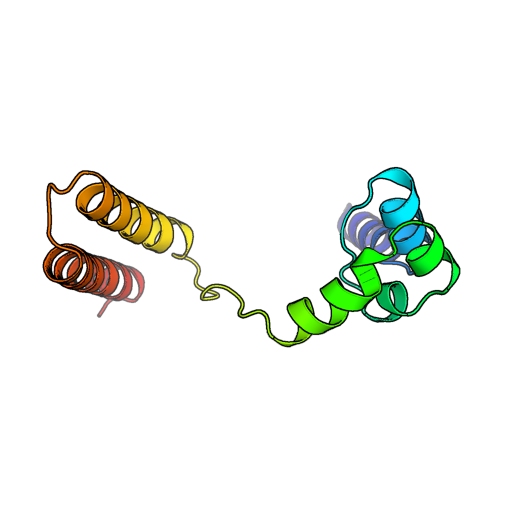.00 98.06 98 GLU A O 1
ATOM 817 N N . ALA A 1 99 ? -11.752 9.489 15.383 1.00 97.00 99 ALA A N 1
ATOM 818 C CA . ALA A 1 99 ? -11.302 9.817 14.032 1.00 97.00 99 ALA A CA 1
ATOM 819 C C . ALA A 1 99 ? -11.904 11.139 13.529 1.00 97.00 99 ALA A C 1
ATOM 821 O O . ALA A 1 99 ? -11.193 11.966 12.965 1.00 97.00 99 ALA A O 1
ATOM 822 N N . ARG A 1 100 ? -13.203 11.386 13.766 1.00 96.19 100 ARG A N 1
ATOM 823 C CA . ARG A 1 100 ? -13.839 12.667 13.404 1.00 96.19 100 ARG A CA 1
ATOM 824 C C . ARG A 1 100 ? -13.247 13.850 14.160 1.00 96.19 100 ARG A C 1
ATOM 826 O O . ARG A 1 100 ? -13.150 14.927 13.585 1.00 96.19 100 ARG A O 1
ATOM 833 N N . ARG A 1 101 ? -12.871 13.664 15.426 1.00 97.00 101 ARG A N 1
ATOM 834 C CA . ARG A 1 101 ? -12.202 14.708 16.204 1.00 97.00 101 ARG A CA 1
ATOM 835 C C . ARG A 1 101 ? -10.818 15.018 15.627 1.00 97.00 101 ARG A C 1
ATOM 837 O O . ARG A 1 101 ? -10.561 16.182 15.365 1.00 97.00 101 ARG A O 1
ATOM 844 N N . ALA A 1 102 ? -10.004 14.001 15.338 1.00 96.25 102 ALA A N 1
ATOM 845 C CA . ALA A 1 102 ? -8.681 14.186 14.728 1.00 96.25 102 ALA A CA 1
ATOM 846 C C . ALA A 1 102 ? -8.763 14.919 13.376 1.00 96.25 102 ALA A C 1
ATOM 848 O O . ALA A 1 102 ? -7.996 15.837 13.099 1.00 96.25 102 ALA A O 1
ATOM 849 N N . VAL A 1 103 ? -9.757 14.570 12.548 1.00 95.56 103 VAL A N 1
ATOM 850 C CA . VAL A 1 103 ? -10.033 15.290 11.294 1.00 95.56 103 VAL A CA 1
ATOM 851 C C . VAL A 1 103 ? -10.341 16.766 11.567 1.00 95.56 103 VAL A C 1
ATOM 853 O O . VAL A 1 103 ? -9.722 17.627 10.951 1.00 95.56 103 VAL A O 1
ATOM 856 N N . LYS A 1 104 ? -11.259 17.073 12.491 1.00 95.56 104 LYS A N 1
ATOM 857 C CA . LYS A 1 104 ? -11.614 18.460 12.833 1.00 95.56 104 LYS A CA 1
ATOM 858 C C . LYS A 1 104 ? -10.429 19.265 13.359 1.00 95.56 104 LYS A C 1
ATOM 860 O O . LYS A 1 104 ? -10.192 20.370 12.890 1.00 95.56 104 LYS A O 1
ATOM 865 N N . GLU A 1 105 ? -9.658 18.684 14.274 1.00 95.19 105 GLU A N 1
ATOM 866 C CA . GLU A 1 105 ? -8.474 19.314 14.864 1.00 95.19 105 GLU A CA 1
ATOM 867 C C . GLU A 1 105 ? -7.419 19.648 13.802 1.00 95.19 105 GLU A C 1
ATOM 869 O O . GLU A 1 105 ? -6.862 20.744 13.818 1.00 95.19 105 GLU A O 1
ATOM 874 N N . TYR A 1 106 ? -7.180 18.745 12.846 1.00 94.19 106 TYR A N 1
ATOM 875 C CA . TYR A 1 106 ? -6.216 18.985 11.774 1.00 94.19 106 TYR A CA 1
ATOM 876 C C . TYR A 1 106 ? -6.668 20.068 10.785 1.00 94.19 106 TYR A C 1
ATOM 878 O O . TYR A 1 106 ? -5.847 20.861 10.324 1.00 94.19 106 TYR A O 1
ATOM 886 N N . TRP A 1 107 ? -7.960 20.104 10.445 1.00 92.25 107 TRP A N 1
ATOM 887 C CA . TRP A 1 107 ? -8.501 21.058 9.468 1.00 92.25 107 TRP A CA 1
ATOM 888 C C . TRP A 1 107 ? -8.993 22.378 10.082 1.00 92.25 107 TRP A C 1
ATOM 890 O O . TRP A 1 107 ? -9.288 23.307 9.333 1.00 92.25 107 TRP A O 1
ATOM 900 N N . GLY A 1 108 ? -9.019 22.499 11.412 1.00 82.69 108 GLY A N 1
ATOM 901 C CA . GLY A 1 108 ? -9.397 23.725 12.120 1.00 82.69 108 GLY A CA 1
ATOM 902 C C . GLY A 1 108 ? -10.903 24.004 12.155 1.00 82.69 108 GLY A C 1
ATOM 903 O O . GLY A 1 108 ? -11.289 25.173 12.157 1.00 82.69 108 GLY A O 1
ATOM 904 N N . GLU A 1 109 ? -11.735 22.956 12.166 1.00 62.38 109 GLU A N 1
ATOM 905 C CA . GLU A 1 109 ? -13.205 23.045 12.292 1.00 62.38 109 GLU A CA 1
ATOM 906 C C . GLU A 1 109 ? -13.721 22.881 13.728 1.00 62.38 109 GLU A C 1
ATOM 908 O O . GLU A 1 109 ? -13.281 21.941 14.433 1.00 62.38 109 GLU A O 1
#